Protein AF-A0A966WK16-F1 (afdb_monomer_lite)

Foldseek 3Di:
DDPDCPPPCPLVVLLVVLVVADVFRKDKDKDLDDDACVRCVVSQWHFPDWDDDPSIIITIIDGHD

Structure (mmCIF, N/CA/C/O backbone):
data_AF-A0A966WK16-F1
#
_entry.id   AF-A0A966WK16-F1
#
loop_
_atom_site.group_PDB
_atom_site.id
_atom_site.type_symbol
_atom_site.label_atom_id
_atom_site.label_alt_id
_atom_site.label_comp_id
_atom_site.label_asym_id
_atom_site.label_entity_id
_atom_site.label_seq_id
_atom_site.pdbx_PDB_ins_code
_atom_site.Cartn_x
_atom_site.Cartn_y
_atom_site.Cartn_z
_atom_site.occupancy
_atom_site.B_iso_or_equiv
_atom_site.auth_seq_id
_atom_site.auth_comp_id
_atom_site.auth_asym_id
_atom_site.auth_atom_id
_atom_site.pdbx_PDB_model_num
ATOM 1 N N . ILE A 1 1 ? 24.177 17.180 -5.503 1.00 42.38 1 ILE A N 1
ATOM 2 C CA . ILE A 1 1 ? 23.180 16.662 -6.469 1.00 42.38 1 ILE A CA 1
ATOM 3 C C . ILE A 1 1 ? 22.073 16.063 -5.620 1.00 42.38 1 ILE A C 1
ATOM 5 O O . ILE A 1 1 ? 22.285 15.026 -5.009 1.00 42.38 1 ILE A O 1
ATOM 9 N N . MET A 1 2 ? 21.003 16.826 -5.396 1.00 34.22 2 MET A N 1
ATOM 10 C CA . MET A 1 2 ? 19.976 16.483 -4.412 1.00 34.22 2 MET A CA 1
ATOM 11 C C . MET A 1 2 ? 19.005 15.472 -5.018 1.00 34.22 2 MET A C 1
ATOM 13 O O . MET A 1 2 ? 18.137 15.850 -5.794 1.00 34.22 2 MET A O 1
ATOM 17 N N . TRP A 1 3 ? 19.145 14.199 -4.657 1.00 47.69 3 TRP A N 1
ATOM 18 C CA . TRP A 1 3 ? 18.082 13.197 -4.796 1.00 47.69 3 TRP A CA 1
ATOM 19 C C . TRP A 1 3 ? 17.203 13.231 -3.543 1.00 47.69 3 TRP A C 1
ATOM 21 O O . TRP A 1 3 ? 17.087 12.257 -2.806 1.00 47.69 3 TRP A O 1
ATOM 31 N N . ALA A 1 4 ? 16.675 14.409 -3.223 1.00 49.25 4 ALA A N 1
ATOM 32 C CA . ALA A 1 4 ? 15.749 14.566 -2.116 1.00 49.25 4 ALA A CA 1
ATOM 33 C C . ALA A 1 4 ? 14.343 14.568 -2.711 1.00 49.25 4 ALA A C 1
ATOM 35 O O . ALA A 1 4 ? 13.899 15.582 -3.242 1.00 49.25 4 ALA A O 1
ATOM 36 N N . ASN A 1 5 ? 13.677 13.419 -2.588 1.00 54.72 5 ASN A N 1
ATOM 37 C CA . ASN A 1 5 ? 12.265 13.198 -2.885 1.00 54.72 5 ASN A CA 1
ATOM 38 C C . ASN A 1 5 ? 11.929 12.929 -4.367 1.00 54.72 5 ASN A C 1
ATOM 40 O O . ASN A 1 5 ? 11.333 13.766 -5.036 1.00 54.72 5 ASN A O 1
ATOM 44 N N . ASP A 1 6 ? 12.242 11.725 -4.872 1.00 66.06 6 ASP A N 1
ATOM 45 C CA . ASP A 1 6 ? 11.820 11.278 -6.221 1.00 66.06 6 ASP A CA 1
ATOM 46 C C . ASP A 1 6 ? 10.289 11.308 -6.411 1.00 66.06 6 ASP A C 1
ATOM 48 O O . ASP A 1 6 ? 9.789 11.273 -7.532 1.00 66.06 6 ASP A O 1
ATOM 52 N N . TYR A 1 7 ? 9.533 11.373 -5.309 1.00 69.75 7 TYR A N 1
ATOM 53 C CA . TYR A 1 7 ? 8.092 11.172 -5.283 1.00 69.75 7 TYR A CA 1
ATOM 54 C C . TYR A 1 7 ? 7.364 12.112 -4.313 1.00 69.75 7 TYR A C 1
ATOM 56 O O . TYR A 1 7 ? 6.703 11.652 -3.376 1.00 69.75 7 TYR A O 1
ATOM 64 N N . PRO A 1 8 ? 7.410 13.437 -4.540 1.00 74.31 8 PRO A N 1
ATOM 65 C CA . PRO A 1 8 ? 6.912 14.418 -3.577 1.00 74.31 8 PRO A CA 1
ATOM 66 C C . PRO A 1 8 ? 5.407 14.330 -3.310 1.00 74.31 8 PRO A C 1
ATOM 68 O O . PRO A 1 8 ? 4.918 14.875 -2.323 1.00 74.31 8 PRO A O 1
ATOM 71 N N . HIS A 1 9 ? 4.664 13.638 -4.172 1.00 88.25 9 HIS A N 1
ATOM 72 C CA . HIS A 1 9 ? 3.217 13.515 -4.058 1.00 88.25 9 HIS A CA 1
ATOM 73 C C . HIS A 1 9 ? 2.755 12.192 -3.448 1.00 88.25 9 HIS A C 1
ATOM 75 O O . HIS A 1 9 ? 1.607 12.124 -3.020 1.00 88.25 9 HIS A O 1
ATOM 81 N N . HIS A 1 10 ? 3.602 11.159 -3.360 1.00 90.69 10 HIS A N 1
ATOM 82 C CA . HIS A 1 10 ? 3.155 9.848 -2.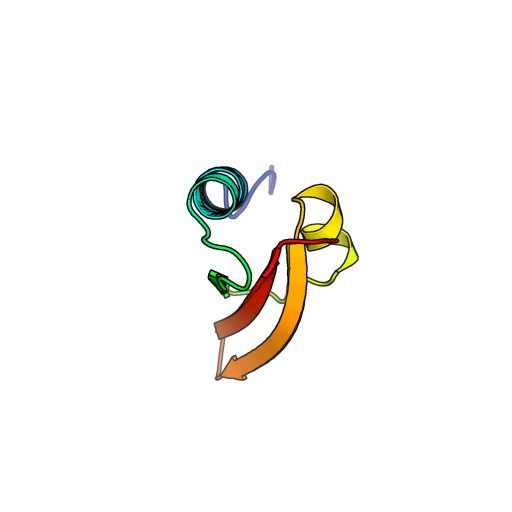877 1.00 90.69 10 HIS A CA 1
ATOM 83 C C . HIS A 1 10 ? 2.852 9.852 -1.384 1.00 90.69 10 HIS A C 1
ATOM 85 O O . HIS A 1 10 ? 1.808 9.351 -0.986 1.00 90.69 10 HIS A O 1
ATOM 91 N N . GLU A 1 11 ? 3.690 10.485 -0.564 1.00 89.69 11 GLU A N 1
ATOM 92 C CA . GLU A 1 11 ? 3.429 10.586 0.877 1.00 89.69 11 GLU A CA 1
ATOM 93 C C . GLU A 1 11 ? 2.128 11.350 1.163 1.00 89.69 11 GLU A C 1
ATOM 95 O O . GLU A 1 11 ? 1.293 10.909 1.955 1.00 89.69 11 GLU A O 1
ATOM 100 N N . LEU A 1 12 ? 1.907 12.470 0.462 1.00 92.31 12 LEU A N 1
ATOM 101 C CA . LEU A 1 12 ? 0.678 13.252 0.593 1.00 92.31 12 LEU A CA 1
ATOM 102 C C . LEU A 1 12 ? -0.549 12.477 0.087 1.00 92.31 12 LEU A C 1
ATOM 104 O O . LEU A 1 12 ? -1.584 12.473 0.753 1.00 92.31 12 LEU A O 1
ATOM 108 N N . ALA A 1 13 ? -0.437 11.807 -1.062 1.00 94.69 13 ALA A N 1
ATOM 109 C CA . ALA A 1 13 ? -1.512 10.996 -1.622 1.00 94.69 13 ALA A CA 1
ATOM 110 C C . ALA A 1 13 ? -1.882 9.839 -0.688 1.00 94.69 13 ALA A C 1
ATOM 112 O O . ALA A 1 13 ? -3.062 9.627 -0.425 1.00 94.69 13 ALA A O 1
ATOM 113 N N . LEU A 1 14 ? -0.892 9.142 -0.126 1.00 95.12 14 LEU A N 1
ATOM 114 C CA . LEU A 1 14 ? -1.106 8.068 0.840 1.00 95.12 14 LEU A CA 1
ATOM 115 C C . LEU A 1 14 ? -1.757 8.584 2.126 1.00 95.12 14 LEU A C 1
ATOM 117 O O . LEU A 1 14 ? -2.691 7.958 2.624 1.00 95.12 14 LEU A O 1
ATOM 121 N N . LYS A 1 15 ? -1.355 9.753 2.630 1.00 94.88 15 LYS A N 1
ATOM 122 C CA . LYS A 1 15 ? -2.015 10.374 3.787 1.00 94.88 15 LYS A CA 1
ATOM 123 C C . LYS A 1 15 ? -3.501 10.654 3.527 1.00 94.88 15 LYS A C 1
ATOM 125 O O . LYS A 1 15 ? -4.339 10.342 4.371 1.00 94.88 15 LYS A O 1
ATOM 130 N N . LEU A 1 16 ? -3.837 11.240 2.377 1.00 96.50 16 LEU A N 1
ATOM 131 C CA . LEU A 1 16 ? -5.225 11.561 2.015 1.00 96.50 16 LEU A CA 1
ATOM 132 C C . LEU A 1 16 ? -6.050 10.309 1.688 1.00 96.50 16 LEU A C 1
ATOM 134 O O . LEU A 1 16 ? -7.232 10.239 2.029 1.00 96.50 16 LEU A O 1
ATOM 138 N N . ALA A 1 17 ? -5.425 9.303 1.073 1.00 96.81 17 ALA A N 1
ATOM 139 C CA . ALA A 1 17 ? -6.054 8.016 0.818 1.00 96.81 17 ALA A CA 1
ATOM 140 C C . ALA A 1 17 ? -6.469 7.351 2.134 1.00 96.81 17 ALA A C 1
ATOM 142 O O . ALA A 1 17 ? -7.622 6.947 2.249 1.00 96.81 17 ALA A O 1
ATOM 143 N N . LEU A 1 18 ? -5.601 7.347 3.155 1.00 95.62 18 LEU A N 1
ATOM 144 C CA . LEU A 1 18 ? -5.886 6.736 4.459 1.00 95.62 18 LEU A CA 1
ATOM 145 C C . LEU A 1 18 ? -7.124 7.361 5.120 1.00 95.62 18 LEU A C 1
ATOM 147 O O . LEU A 1 18 ? -7.961 6.647 5.663 1.00 95.62 18 LEU A O 1
ATOM 151 N N . GLN A 1 19 ? -7.284 8.684 5.003 1.00 95.75 19 GLN A N 1
ATOM 152 C CA . GLN A 1 19 ? -8.455 9.419 5.508 1.00 95.75 19 GLN A CA 1
ATOM 153 C C . GLN A 1 19 ? -9.753 9.102 4.750 1.00 95.75 19 GLN A C 1
ATOM 155 O O . GLN A 1 19 ? -10.842 9.375 5.251 1.00 95.75 19 GLN A O 1
ATOM 160 N N . SER A 1 20 ? -9.642 8.547 3.544 1.00 95.62 20 SER A N 1
ATOM 161 C CA . SER A 1 20 ? -10.765 8.261 2.649 1.00 95.62 20 SER A CA 1
ATOM 162 C C . SER A 1 20 ? -11.163 6.779 2.641 1.00 95.62 20 SER A C 1
ATOM 164 O O . SER A 1 20 ? -12.177 6.419 2.037 1.00 95.62 20 SER A O 1
ATOM 166 N N . LEU A 1 21 ? -10.378 5.901 3.278 1.00 94.56 21 LEU A N 1
ATOM 167 C CA . LEU A 1 21 ? -10.645 4.466 3.295 1.00 94.56 21 LEU A CA 1
ATOM 168 C C . LEU A 1 21 ? -11.843 4.127 4.187 1.00 94.56 21 LEU A C 1
ATOM 170 O O . LEU A 1 21 ? -11.949 4.547 5.338 1.00 94.56 21 LEU A O 1
ATOM 174 N N . LYS A 1 22 ? -12.722 3.270 3.666 1.00 94.00 22 LYS A N 1
ATOM 175 C CA . LYS A 1 22 ? -13.678 2.528 4.495 1.00 94.00 22 LYS A CA 1
ATOM 176 C C . LYS A 1 22 ? -12.936 1.474 5.328 1.00 94.00 22 LYS A C 1
ATOM 178 O O . LYS A 1 22 ? -11.830 1.080 4.948 1.00 94.00 22 LYS A O 1
ATOM 183 N N . PRO A 1 23 ? -13.552 0.944 6.401 1.00 90.12 23 PRO A N 1
ATOM 184 C CA . PRO A 1 23 ? -13.034 -0.247 7.065 1.00 90.12 23 PRO A CA 1
ATOM 185 C C . PRO A 1 23 ? -12.708 -1.347 6.043 1.00 90.12 23 PRO A C 1
ATOM 187 O O . PRO A 1 23 ? -13.525 -1.620 5.164 1.00 90.12 23 PRO A O 1
ATOM 190 N N . GLN A 1 24 ? -11.519 -1.951 6.157 1.00 90.00 24 GLN A N 1
ATOM 191 C CA . GLN A 1 24 ? -10.984 -2.976 5.238 1.00 90.00 24 GLN A CA 1
ATOM 192 C C . GLN A 1 24 ? -10.696 -2.488 3.802 1.00 90.00 24 GLN A C 1
ATOM 194 O O . GLN A 1 24 ? -10.453 -3.297 2.907 1.00 90.00 24 GLN A O 1
ATOM 199 N N . GLY A 1 25 ? -10.708 -1.174 3.565 1.00 95.19 25 GLY A N 1
ATOM 200 C CA . GLY A 1 25 ? -10.298 -0.583 2.297 1.00 95.19 25 GLY A CA 1
ATOM 201 C C . GLY A 1 25 ? -8.820 -0.832 1.982 1.00 95.19 25 GLY A C 1
ATOM 202 O O . GLY A 1 25 ? -7.995 -1.010 2.878 1.00 95.19 25 GLY A O 1
ATOM 203 N N . LEU A 1 26 ? -8.499 -0.824 0.687 1.00 97.25 26 LEU A N 1
ATOM 204 C CA . LEU A 1 26 ? -7.155 -1.054 0.167 1.00 97.25 26 LEU A CA 1
ATOM 205 C C . LEU A 1 26 ? -6.689 0.132 -0.667 1.00 97.25 26 LEU A C 1
ATOM 207 O O . LEU A 1 26 ? -7.489 0.768 -1.354 1.00 97.25 26 LEU A O 1
ATOM 211 N N . VAL A 1 27 ? -5.380 0.366 -0.664 1.00 97.69 27 VAL A N 1
ATOM 212 C CA . VAL A 1 27 ? -4.722 1.294 -1.588 1.00 97.69 27 VAL A CA 1
ATOM 213 C C . VAL A 1 27 ? -3.825 0.501 -2.521 1.00 97.69 27 VAL A C 1
ATOM 215 O O . VAL A 1 27 ? -3.042 -0.337 -2.081 1.00 97.69 27 VAL A O 1
ATOM 218 N N . TYR A 1 28 ? -3.945 0.768 -3.817 1.00 97.44 28 TYR A N 1
ATOM 219 C CA . TYR A 1 28 ? -3.056 0.232 -4.837 1.00 97.44 28 TYR A CA 1
ATOM 220 C C . TYR A 1 28 ? -2.054 1.315 -5.240 1.00 97.44 28 TYR A C 1
ATOM 222 O O . TYR A 1 28 ? -2.454 2.393 -5.677 1.00 97.44 28 TYR A O 1
ATOM 230 N N . LEU A 1 29 ? -0.766 1.037 -5.054 1.00 96.25 29 LEU A N 1
ATOM 231 C CA . LEU A 1 29 ? 0.331 1.976 -5.269 1.00 96.25 29 LEU A CA 1
ATOM 232 C C . LEU A 1 29 ? 1.363 1.386 -6.233 1.00 96.25 29 LEU A C 1
ATOM 234 O O . LEU A 1 29 ? 1.938 0.334 -5.958 1.00 96.25 29 LEU A O 1
ATOM 238 N N . GLU A 1 30 ? 1.660 2.096 -7.317 1.00 95.38 30 GLU A N 1
ATOM 239 C CA . GLU A 1 30 ? 2.704 1.728 -8.278 1.00 95.38 30 GLU A CA 1
ATOM 240 C C . GLU A 1 30 ? 3.859 2.720 -8.252 1.00 95.38 30 GLU A C 1
ATOM 242 O O . GLU A 1 30 ? 3.654 3.928 -8.173 1.00 95.38 30 GLU A O 1
ATOM 247 N N . LEU A 1 31 ? 5.079 2.189 -8.316 1.00 93.62 31 LEU A N 1
ATOM 248 C CA . LEU A 1 31 ? 6.331 2.937 -8.230 1.00 93.62 31 LEU A CA 1
ATOM 249 C C . LEU A 1 31 ? 7.394 2.269 -9.110 1.00 93.62 31 LEU A C 1
ATOM 251 O O . LEU A 1 31 ? 7.287 1.078 -9.405 1.00 93.62 31 LEU A O 1
ATOM 255 N N . ASP A 1 32 ? 8.471 2.980 -9.450 1.00 93.06 32 ASP A N 1
ATOM 256 C CA . ASP A 1 32 ? 9.650 2.371 -10.095 1.00 93.06 32 ASP A CA 1
ATOM 257 C C . ASP A 1 32 ? 10.552 1.581 -9.124 1.00 93.06 32 ASP A C 1
ATOM 259 O O . ASP A 1 32 ? 11.494 0.906 -9.542 1.00 93.06 32 ASP A O 1
ATOM 263 N N . LYS A 1 33 ? 10.261 1.648 -7.818 1.00 92.31 33 LYS A N 1
ATOM 264 C CA . LYS A 1 33 ? 11.031 1.002 -6.753 1.00 92.31 33 LYS A CA 1
ATOM 265 C C . LYS A 1 33 ? 10.132 0.329 -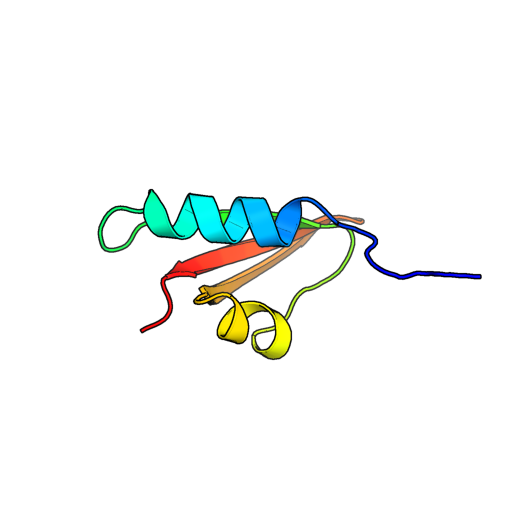5.727 1.00 92.31 33 LYS A C 1
ATOM 267 O O . LYS A 1 33 ? 9.028 0.784 -5.444 1.00 92.31 33 LYS A O 1
ATOM 272 N N . ALA A 1 34 ? 10.630 -0.753 -5.136 1.00 94.19 34 ALA A N 1
ATOM 273 C CA . ALA A 1 34 ? 9.930 -1.436 -4.053 1.00 94.19 34 ALA A CA 1
ATOM 274 C C . ALA A 1 34 ? 9.958 -0.590 -2.772 1.00 94.19 34 ALA A C 1
ATOM 276 O O . ALA A 1 34 ? 11.034 -0.229 -2.292 1.00 94.19 34 ALA A O 1
ATOM 277 N N . TRP A 1 35 ? 8.789 -0.332 -2.195 1.00 94.25 35 TRP A N 1
ATOM 278 C CA . TRP A 1 35 ? 8.634 0.162 -0.832 1.00 94.25 35 TRP A CA 1
ATOM 279 C C . TRP A 1 35 ? 8.307 -1.014 0.086 1.00 94.25 35 TRP A C 1
ATOM 281 O O . TRP A 1 35 ? 7.426 -1.824 -0.200 1.00 94.25 35 TRP A O 1
ATOM 291 N N . LYS A 1 36 ? 9.066 -1.129 1.176 1.00 94.19 36 LYS A N 1
ATOM 292 C CA . LYS A 1 36 ? 8.902 -2.169 2.199 1.00 94.19 36 LYS A CA 1
ATOM 293 C C . LYS A 1 36 ? 8.159 -1.607 3.407 1.00 94.19 36 LYS A C 1
ATOM 295 O O . LYS A 1 36 ? 7.978 -0.393 3.501 1.00 94.19 36 LYS A O 1
ATOM 300 N N . ASP A 1 37 ? 7.780 -2.479 4.337 1.00 93.62 37 ASP A N 1
ATOM 301 C CA . ASP A 1 37 ? 7.068 -2.092 5.559 1.00 93.62 37 ASP A CA 1
ATOM 302 C C . ASP A 1 37 ? 7.760 -0.960 6.329 1.00 93.62 37 ASP A C 1
ATOM 304 O O . ASP A 1 37 ? 7.077 -0.047 6.774 1.00 93.62 37 ASP A O 1
ATOM 308 N N . ASP A 1 38 ? 9.095 -0.917 6.371 1.00 93.62 38 ASP A N 1
ATOM 309 C CA . ASP A 1 38 ? 9.856 0.153 7.041 1.00 93.62 38 ASP A CA 1
ATOM 310 C C . ASP A 1 38 ? 9.528 1.566 6.516 1.00 93.62 38 ASP A C 1
ATOM 312 O O . ASP A 1 38 ? 9.604 2.547 7.253 1.00 93.62 38 ASP A O 1
ATOM 316 N N . VAL A 1 39 ? 9.156 1.678 5.235 1.00 92.75 39 VAL A N 1
ATOM 317 C CA . VAL A 1 39 ? 8.748 2.943 4.597 1.00 92.75 39 VAL A CA 1
ATOM 318 C C . VAL A 1 39 ? 7.250 3.193 4.787 1.00 92.75 39 VAL A C 1
ATOM 320 O O . VAL A 1 39 ? 6.826 4.335 4.935 1.00 92.75 39 VAL A O 1
ATOM 323 N N . LEU A 1 40 ? 6.442 2.132 4.787 1.00 94.69 40 LEU A N 1
ATOM 324 C CA . LEU A 1 40 ? 4.978 2.204 4.766 1.00 94.69 40 LEU A CA 1
ATOM 325 C C . LEU A 1 40 ? 4.360 2.347 6.165 1.00 94.69 40 LEU A C 1
ATOM 327 O O . LEU A 1 40 ? 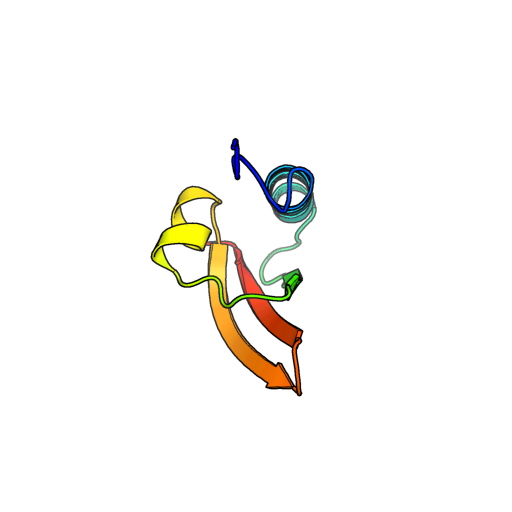3.372 3.064 6.327 1.00 94.69 40 LEU A O 1
ATOM 331 N N . GLN A 1 41 ? 4.952 1.722 7.184 1.00 95.31 41 GLN A N 1
ATOM 332 C CA . GLN A 1 41 ? 4.465 1.763 8.564 1.00 95.31 41 GLN A CA 1
ATOM 333 C C . GLN A 1 41 ? 4.422 3.184 9.143 1.00 95.31 41 GLN A C 1
ATOM 335 O O . GLN A 1 41 ? 3.377 3.548 9.687 1.00 95.31 41 GLN A O 1
ATOM 340 N N . PRO A 1 42 ? 5.456 4.040 8.983 1.00 93.75 42 PRO A N 1
ATOM 341 C CA . PRO A 1 42 ? 5.380 5.437 9.421 1.00 93.75 42 PRO A CA 1
ATOM 342 C C . PRO A 1 42 ? 4.251 6.233 8.749 1.00 93.75 42 PRO A C 1
ATOM 344 O O . PRO A 1 42 ? 3.799 7.240 9.289 1.00 93.75 42 PRO A O 1
ATOM 347 N N . MET A 1 43 ? 3.787 5.786 7.578 1.00 93.88 43 MET A N 1
ATOM 348 C CA . MET A 1 43 ? 2.683 6.393 6.830 1.00 93.88 43 MET A CA 1
ATOM 349 C C . MET A 1 43 ? 1.310 5.811 7.213 1.00 93.88 43 MET A C 1
ATOM 351 O O . MET A 1 43 ? 0.301 6.219 6.639 1.00 93.88 43 MET A O 1
ATOM 355 N N . GLY A 1 44 ? 1.254 4.877 8.170 1.00 95.50 44 GLY A N 1
ATOM 356 C CA . GLY A 1 44 ? 0.020 4.241 8.633 1.00 95.50 44 GLY A CA 1
ATOM 357 C C . GLY A 1 44 ? -0.474 3.106 7.736 1.00 95.50 44 GLY A C 1
ATOM 358 O O . GLY A 1 44 ? -1.673 2.841 7.710 1.00 95.50 44 GLY A O 1
ATOM 359 N N . TYR A 1 45 ? 0.421 2.449 6.992 1.00 97.00 45 TYR A N 1
ATOM 360 C CA . TYR A 1 45 ? 0.085 1.338 6.100 1.00 97.00 45 TYR A CA 1
ATOM 361 C C . TYR A 1 45 ? 0.811 0.044 6.465 1.00 97.00 45 TYR A C 1
ATOM 363 O O . TYR A 1 45 ? 1.927 0.048 6.977 1.00 97.00 45 TYR A O 1
ATOM 371 N N . THR A 1 46 ? 0.188 -1.080 6.122 1.00 96.44 46 THR A N 1
ATOM 372 C CA .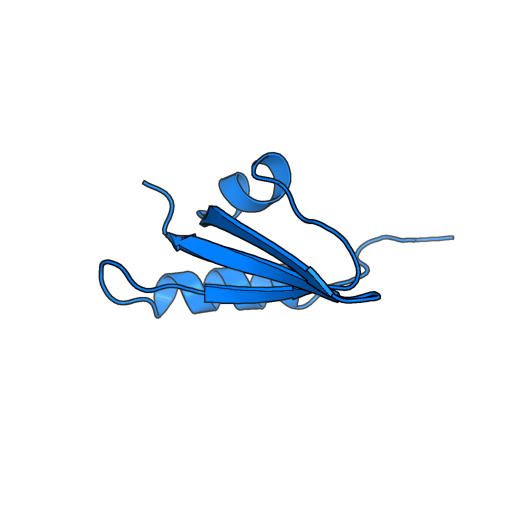 THR A 1 46 ? 0.824 -2.403 6.091 1.00 96.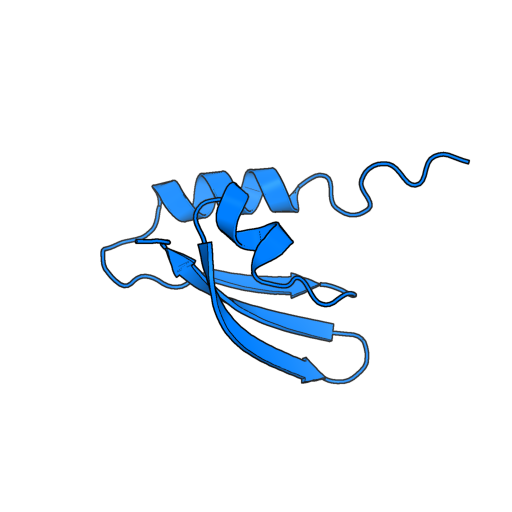44 46 THR A CA 1
ATOM 373 C C . THR A 1 46 ? 0.846 -2.921 4.658 1.00 96.44 46 THR A C 1
ATOM 375 O O . THR A 1 46 ? -0.154 -2.811 3.936 1.00 96.44 46 THR A O 1
ATOM 378 N N . LEU A 1 47 ? 1.979 -3.481 4.225 1.00 97.31 47 LEU A N 1
ATOM 379 C CA . LEU A 1 47 ? 2.096 -4.091 2.905 1.00 97.31 47 LEU A CA 1
ATOM 380 C C . LEU A 1 47 ? 1.362 -5.437 2.887 1.00 97.31 47 LEU A C 1
ATOM 382 O O . LEU A 1 47 ? 1.828 -6.421 3.454 1.00 97.31 47 LEU A O 1
ATOM 386 N N . TRP A 1 48 ? 0.219 -5.505 2.203 1.00 96.75 48 TRP A N 1
ATOM 387 C CA . TRP A 1 48 ? -0.535 -6.755 2.081 1.00 96.75 48 TRP A CA 1
ATOM 388 C C . TRP A 1 48 ? 0.009 -7.645 0.962 1.00 96.75 48 TRP A C 1
ATOM 390 O O . TRP A 1 48 ? 0.112 -8.863 1.110 1.00 96.75 48 TRP A O 1
ATOM 400 N N . ARG A 1 49 ? 0.372 -7.045 -0.178 1.00 97.25 49 ARG A N 1
ATOM 401 C CA . ARG A 1 49 ? 0.963 -7.774 -1.305 1.00 97.25 49 ARG A CA 1
ATOM 402 C C . ARG A 1 49 ? 1.878 -6.878 -2.124 1.00 97.25 49 ARG A C 1
ATOM 404 O O . ARG A 1 49 ? 1.519 -5.748 -2.435 1.00 97.25 49 ARG A O 1
ATOM 411 N N . HIS A 1 50 ? 3.015 -7.422 -2.548 1.00 97.69 50 HIS A N 1
ATOM 412 C CA . HIS A 1 50 ? 3.908 -6.794 -3.521 1.00 97.69 50 HIS A CA 1
ATOM 413 C C . HIS A 1 50 ? 3.970 -7.628 -4.801 1.00 97.69 50 HIS A C 1
ATOM 415 O O . HIS A 1 50 ? 4.043 -8.857 -4.745 1.00 97.69 50 HIS A O 1
ATOM 421 N N . LEU A 1 51 ? 3.915 -6.964 -5.953 1.00 97.31 51 LEU A N 1
ATOM 422 C CA . LEU A 1 51 ? 4.112 -7.564 -7.269 1.00 97.31 51 LEU A CA 1
ATOM 423 C C . LEU A 1 51 ? 5.138 -6.743 -8.057 1.00 97.31 51 LEU A C 1
ATOM 425 O O . LEU A 1 51 ? 5.247 -5.528 -7.887 1.00 97.31 51 LEU A O 1
ATOM 429 N N . LYS A 1 52 ? 5.871 -7.405 -8.954 1.00 97.12 52 LYS A N 1
ATOM 430 C CA . LYS A 1 52 ? 6.796 -6.751 -9.884 1.00 97.12 52 LYS A CA 1
ATOM 431 C C . LYS A 1 52 ? 6.492 -7.176 -11.316 1.00 97.12 52 LYS A C 1
ATOM 433 O O . LYS A 1 52 ? 6.494 -8.371 -11.608 1.00 97.12 52 LYS A O 1
ATOM 438 N N . ALA A 1 53 ? 6.286 -6.202 -12.197 1.00 95.75 53 ALA A N 1
ATOM 439 C CA . ALA A 1 53 ? 6.091 -6.409 -13.628 1.00 95.75 53 ALA A CA 1
ATOM 440 C C . ALA A 1 53 ? 6.961 -5.415 -14.410 1.00 95.75 53 ALA A C 1
ATOM 442 O O . ALA A 1 53 ? 6.695 -4.215 -14.433 1.00 95.75 53 ALA A O 1
ATOM 443 N N . GLY A 1 54 ? 8.040 -5.906 -15.024 1.00 95.62 54 GLY A N 1
ATOM 444 C CA . GLY A 1 54 ? 9.034 -5.039 -15.663 1.00 95.62 54 GLY A CA 1
ATOM 445 C C . GLY A 1 54 ? 9.653 -4.056 -14.662 1.00 95.62 54 GLY A C 1
ATOM 446 O O . GLY A 1 54 ? 10.208 -4.481 -13.644 1.00 95.62 54 GLY A O 1
ATOM 447 N N . SER A 1 55 ? 9.543 -2.758 -14.954 1.00 94.31 55 SER A N 1
ATOM 448 C CA . SER A 1 55 ? 10.022 -1.662 -14.095 1.00 94.31 55 SER A CA 1
ATOM 449 C C . SER A 1 55 ? 9.018 -1.231 -13.021 1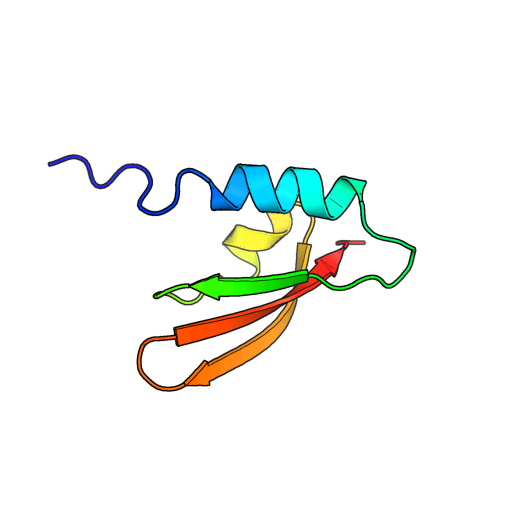.00 94.31 55 SER A C 1
ATOM 451 O O . SER A 1 55 ? 9.343 -0.372 -12.211 1.00 94.31 55 SER A O 1
ATOM 453 N N . VAL A 1 56 ? 7.806 -1.794 -13.008 1.00 95.56 56 VAL A N 1
ATOM 454 C CA . VAL A 1 56 ? 6.748 -1.393 -12.074 1.00 95.56 56 VAL A CA 1
ATOM 455 C C . VAL A 1 56 ? 6.755 -2.287 -10.839 1.00 95.56 56 VAL A C 1
ATOM 457 O O . VAL A 1 56 ? 6.763 -3.519 -10.931 1.00 95.56 56 VAL A O 1
ATOM 460 N N . HIS A 1 57 ? 6.710 -1.643 -9.678 1.00 97.00 57 HIS A N 1
ATOM 461 C CA . HIS A 1 57 ? 6.524 -2.242 -8.367 1.00 97.00 57 HIS A CA 1
ATOM 462 C C . HIS A 1 57 ? 5.134 -1.871 -7.839 1.00 97.00 57 HIS A C 1
ATOM 464 O O . HIS A 1 57 ? 4.914 -0.743 -7.399 1.00 97.00 57 HIS A O 1
ATOM 470 N N . ALA A 1 58 ? 4.209 -2.829 -7.879 1.00 97.50 58 ALA A N 1
ATOM 471 C CA . ALA A 1 58 ? 2.846 -2.665 -7.394 1.00 97.50 58 ALA A CA 1
ATOM 472 C C . ALA A 1 58 ? 2.734 -3.121 -5.934 1.00 97.50 58 ALA A C 1
ATOM 474 O O . ALA A 1 58 ? 3.111 -4.244 -5.593 1.00 97.50 58 ALA A O 1
ATOM 475 N N . HIS A 1 59 ? 2.191 -2.260 -5.080 1.00 97.75 59 HIS A N 1
ATOM 476 C CA . HIS A 1 59 ? 1.995 -2.479 -3.653 1.00 97.75 59 HIS A CA 1
ATOM 477 C C . HIS A 1 59 ? 0.508 -2.374 -3.353 1.00 97.75 59 HIS A C 1
ATOM 479 O O . HIS A 1 59 ? -0.123 -1.348 -3.602 1.00 97.75 59 HIS A O 1
ATOM 485 N N . LEU A 1 60 ? -0.052 -3.447 -2.815 1.00 97.88 60 LEU A N 1
ATOM 486 C CA . LEU A 1 60 ? -1.396 -3.454 -2.279 1.00 97.88 60 LEU A CA 1
ATOM 487 C C . LEU A 1 60 ? -1.295 -3.254 -0.772 1.00 97.88 60 LEU A C 1
ATOM 489 O O . LEU A 1 60 ? -0.681 -4.065 -0.077 1.00 97.88 60 LEU A O 1
ATOM 493 N N . LEU A 1 61 ? -1.858 -2.153 -0.292 1.00 97.62 61 LEU A N 1
ATOM 494 C CA . LEU A 1 61 ? -1.696 -1.661 1.068 1.00 97.62 61 LEU A CA 1
ATOM 495 C C . LEU A 1 61 ? -3.018 -1.732 1.825 1.00 97.62 61 LEU A C 1
ATOM 497 O O . LEU A 1 61 ? -4.078 -1.437 1.269 1.00 97.62 61 LEU A O 1
ATOM 501 N N . GLN A 1 62 ? -2.931 -2.075 3.103 1.00 96.69 62 GLN A N 1
ATOM 502 C CA . GLN A 1 62 ? -4.021 -1.981 4.072 1.00 96.69 62 GLN A CA 1
ATOM 503 C C . GLN A 1 62 ? -3.739 -0.835 5.040 1.00 96.69 62 GLN A C 1
ATOM 505 O O . GLN A 1 62 ? -2.573 -0.526 5.297 1.00 96.69 62 GLN A O 1
ATOM 510 N N . ALA A 1 63 ? -4.792 -0.228 5.592 1.00 95.06 63 ALA A N 1
ATOM 511 C CA . ALA A 1 63 ? -4.634 0.636 6.758 1.00 95.06 63 ALA A CA 1
ATOM 512 C C . ALA A 1 63 ? -3.931 -0.159 7.872 1.00 95.06 63 ALA A C 1
ATOM 514 O O . ALA A 1 63 ? -4.326 -1.292 8.158 1.00 95.06 63 ALA A O 1
ATOM 515 N N . GLY A 1 64 ? -2.869 0.410 8.440 1.00 86.69 64 GLY A N 1
ATOM 516 C CA . GLY A 1 64 ? -2.152 -0.182 9.565 1.00 86.69 64 GLY A CA 1
ATOM 517 C C . GLY A 1 64 ? -3.068 -0.324 10.781 1.00 86.69 64 GLY A C 1
ATOM 518 O O . GLY A 1 64 ? -3.985 0.481 10.960 1.00 86.69 64 GLY A O 1
ATOM 519 N N . ALA A 1 65 ? -2.839 -1.379 11.566 1.00 68.94 65 ALA A N 1
ATOM 520 C CA . ALA A 1 65 ? -3.546 -1.625 12.823 1.00 68.94 65 ALA A CA 1
ATOM 521 C C . ALA A 1 65 ? -3.194 -0.590 13.903 1.00 68.94 65 ALA A C 1
ATOM 523 O O . ALA A 1 65 ? -2.033 -0.118 13.910 1.00 68.94 65 ALA A O 1
#

pLDDT: mean 89.54, std 14.36, range [34.22, 97.88]

Radius of gyration: 12.02 Å; chains: 1; bounding box: 37×24×28 Å

Secondary structure (DSSP, 8-state):
-----S-TTHHHHHHHHHHHPPTT-EEEEEESSPPPHHHHGGGTEEEEEEEEETTEEEEEEEE--

Sequence (65 aa):
IMWANDYPHHELALKLALQSLKPQGLVYLELDKAWKDDVLQPMGYTLWRHLKAGSVHAHLLQAGA